Protein AF-A0A0L6JVR3-F1 (afdb_monomer_lite)

Secondary structure (DSSP, 8-state):
--------HHHHHHHHHHHHHHHHHHSEEEEETTEEEETTTTTGGGGGHHHHHHHHHHHTTPPP-HHHHHHHHHHHHHHHHHHHHHTEETTTEE-B-HHHHHHHHHHHHHHHHHHT-----

Radius of gyration: 15.83 Å; chains: 1; bounding box: 44×29×46 Å

Foldseek 3Di:
DDPPPPFDPLLVLLVVLLVLLVVLQQDFFFDDPVDTDGNVRVVVVVLSVLSVQSNVCSVVLHDDPLVSQQVSLVVQLVSLVVSQVVCQDPPRGGRGDDSSVSSNVSSVSSNVSSVRRDRPD

Sequence (121 aa):
MTIKREWGIGGYIIIGAGILATLSMTLSWVNLSSLSCNGIQQRTYFYLVFFIYPIIITIKNYKINELIGYVSSCLAILCGIKYITTKNTFFFGNLSSIGAYVFTLSSIILMVGVYKYKNKT

pLDDT: mean 86.32, std 12.7, range [36.12, 96.38]

Organism: NCBI:txid398512

Structure (mmCIF, N/CA/C/O backbone):
data_AF-A0A0L6JVR3-F1
#
_entry.id   AF-A0A0L6JVR3-F1
#
loop_
_atom_site.group_PDB
_atom_site.id
_atom_site.type_symbol
_atom_site.label_atom_id
_atom_site.label_alt_id
_atom_site.label_comp_id
_atom_site.label_asym_id
_atom_site.label_entity_id
_atom_site.label_seq_id
_atom_site.pdbx_PDB_ins_code
_atom_site.Cartn_x
_atom_site.Cartn_y
_atom_site.Cartn_z
_atom_site.occupancy
_atom_site.B_iso_or_equiv
_atom_site.auth_seq_id
_atom_site.auth_comp_id
_atom_site.auth_asym_id
_atom_site.auth_atom_id
_atom_site.pdbx_PDB_model_num
ATOM 1 N N . MET A 1 1 ? -25.083 18.679 5.965 1.00 36.12 1 MET A N 1
ATOM 2 C CA . MET A 1 1 ? -24.910 17.576 6.935 1.00 36.12 1 MET A CA 1
ATOM 3 C C . MET A 1 1 ? -23.418 17.281 7.041 1.00 36.12 1 MET A C 1
ATOM 5 O O . MET A 1 1 ? -22.859 16.612 6.182 1.00 36.12 1 MET A O 1
ATOM 9 N N . THR A 1 2 ? -22.733 17.898 8.001 1.00 40.94 2 THR A N 1
ATOM 10 C CA . THR A 1 2 ? -21.274 17.790 8.147 1.00 40.94 2 THR A CA 1
ATOM 11 C C . THR A 1 2 ? -20.977 16.503 8.903 1.00 40.94 2 THR A C 1
ATOM 13 O O . THR A 1 2 ? -21.119 16.442 10.121 1.00 40.94 2 THR A O 1
ATOM 16 N N . ILE A 1 3 ? -20.635 15.442 8.176 1.00 46.84 3 ILE A N 1
ATOM 17 C CA . ILE A 1 3 ? -20.235 14.166 8.770 1.00 46.84 3 ILE A CA 1
ATOM 18 C C . ILE A 1 3 ? -18.864 14.389 9.428 1.00 46.84 3 ILE A C 1
ATOM 20 O O . ILE A 1 3 ? -17.826 14.182 8.802 1.00 46.84 3 ILE A O 1
ATOM 24 N N . LYS A 1 4 ? -18.835 14.845 10.687 1.00 47.34 4 LYS A N 1
ATOM 25 C CA . LYS A 1 4 ? -17.634 14.764 11.530 1.00 47.34 4 LYS A CA 1
ATOM 26 C C . LYS A 1 4 ? -17.434 13.294 11.895 1.00 47.34 4 LYS A C 1
ATOM 28 O O . LYS A 1 4 ? -17.846 12.828 12.951 1.00 47.34 4 LYS A O 1
ATOM 33 N N . ARG A 1 5 ? -16.868 12.532 10.960 1.00 58.59 5 ARG A N 1
ATOM 34 C CA . ARG A 1 5 ? -16.398 11.171 11.210 1.00 58.59 5 ARG A CA 1
ATOM 35 C C . ARG A 1 5 ? -15.151 11.277 12.071 1.00 58.59 5 ARG A C 1
ATOM 37 O O . ARG A 1 5 ? -14.107 11.713 11.599 1.00 58.59 5 ARG A O 1
ATOM 44 N N . GLU A 1 6 ? -15.261 10.886 13.333 1.00 66.56 6 GLU A N 1
ATOM 45 C CA . GLU A 1 6 ? -14.101 10.765 14.211 1.00 66.56 6 GLU A CA 1
ATOM 46 C C . GLU A 1 6 ? -13.308 9.502 13.868 1.00 66.56 6 GLU A C 1
ATOM 48 O O . GLU A 1 6 ? -13.337 8.505 14.587 1.00 66.56 6 GLU A O 1
ATOM 53 N N . TRP A 1 7 ? -12.612 9.525 12.734 1.00 67.19 7 TRP A N 1
ATOM 54 C CA . TRP A 1 7 ? -11.654 8.479 12.413 1.00 67.19 7 TRP A CA 1
ATOM 55 C C . TRP A 1 7 ? -10.485 8.534 13.396 1.00 67.19 7 TRP A C 1
ATOM 57 O O . TRP A 1 7 ? -9.963 9.602 13.715 1.00 67.19 7 TRP A O 1
ATOM 67 N N . GLY A 1 8 ? -10.069 7.372 13.899 1.00 80.94 8 GLY A N 1
ATOM 68 C CA . GLY A 1 8 ? -8.783 7.252 14.578 1.00 80.94 8 GLY A CA 1
ATOM 69 C C . GLY A 1 8 ? -7.630 7.488 13.598 1.00 80.94 8 GLY A C 1
ATOM 70 O O . GLY A 1 8 ? -7.812 7.451 12.380 1.00 80.94 8 GLY A O 1
ATOM 71 N N . ILE A 1 9 ? -6.415 7.666 14.122 1.00 87.19 9 ILE A N 1
ATOM 72 C CA . ILE A 1 9 ? -5.189 7.831 13.318 1.00 87.19 9 ILE A CA 1
ATOM 73 C C . ILE A 1 9 ? -5.047 6.741 12.242 1.00 87.19 9 ILE A C 1
ATOM 75 O O . ILE A 1 9 ? -4.701 7.058 11.108 1.00 87.19 9 ILE A O 1
ATOM 79 N N . GLY A 1 10 ? -5.381 5.481 12.549 1.00 87.38 10 GLY A N 1
ATOM 80 C CA . GLY A 1 10 ? -5.352 4.395 11.562 1.00 87.38 10 GLY A CA 1
ATOM 81 C C . GLY A 1 10 ? -6.287 4.617 10.369 1.00 87.38 10 GLY A C 1
ATOM 82 O O . GLY A 1 10 ? -5.895 4.362 9.236 1.00 87.38 10 GLY A O 1
ATO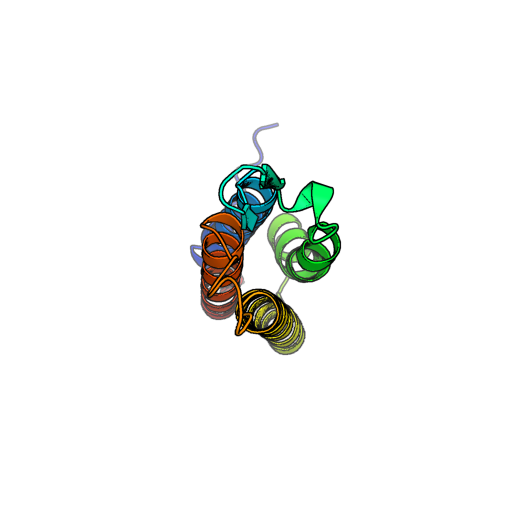M 83 N N . GLY A 1 11 ? -7.483 5.174 10.591 1.00 89.69 11 GLY A N 1
ATOM 84 C CA . GLY A 1 11 ? -8.440 5.455 9.517 1.00 89.69 11 GLY A CA 1
ATOM 85 C C . GLY A 1 11 ? -7.931 6.524 8.548 1.00 89.69 11 GLY A C 1
ATOM 86 O O . GLY A 1 11 ? -7.986 6.334 7.334 1.00 89.69 11 GLY A O 1
ATOM 87 N N . TYR A 1 12 ? -7.341 7.604 9.069 1.00 91.06 12 TYR A N 1
ATOM 88 C CA . TYR A 1 12 ? -6.701 8.622 8.228 1.00 91.06 12 TYR A CA 1
ATOM 89 C C . TYR A 1 12 ? -5.538 8.053 7.411 1.00 91.06 12 TYR A C 1
ATOM 91 O O . TYR A 1 12 ? -5.400 8.383 6.235 1.00 91.06 12 TYR A O 1
ATOM 99 N N . ILE A 1 13 ? -4.739 7.163 8.008 1.00 94.25 13 ILE A N 1
ATOM 100 C CA . ILE A 1 13 ? -3.628 6.500 7.318 1.00 94.25 13 ILE A CA 1
ATOM 101 C C . ILE A 1 13 ? -4.147 5.603 6.186 1.00 94.25 13 ILE A C 1
ATOM 103 O O . ILE A 1 13 ? -3.611 5.668 5.084 1.00 94.25 13 ILE A O 1
ATOM 107 N N . ILE A 1 14 ? -5.199 4.809 6.416 1.00 94.38 14 ILE A N 1
ATOM 108 C CA . ILE A 1 14 ? -5.785 3.921 5.393 1.00 94.38 14 ILE A CA 1
ATOM 109 C C . ILE A 1 14 ? -6.316 4.724 4.202 1.00 94.38 14 ILE A C 1
ATOM 111 O O . ILE A 1 14 ? -6.041 4.390 3.049 1.00 94.38 14 ILE A O 1
ATOM 115 N N . ILE A 1 15 ? -7.057 5.800 4.467 1.00 94.50 15 ILE A N 1
ATOM 116 C CA . ILE A 1 15 ? -7.619 6.642 3.405 1.00 94.50 15 ILE A CA 1
ATOM 117 C C . ILE A 1 15 ? -6.511 7.384 2.659 1.00 94.50 15 ILE A C 1
ATOM 119 O O . ILE A 1 15 ? -6.512 7.400 1.428 1.00 94.50 15 ILE A O 1
ATOM 123 N N . GLY A 1 16 ? -5.528 7.924 3.383 1.00 94.81 16 GLY A N 1
ATOM 124 C CA . GLY A 1 16 ? -4.339 8.528 2.786 1.00 94.81 16 GLY A CA 1
ATOM 125 C C . GLY A 1 16 ? -3.582 7.545 1.892 1.00 94.81 16 GLY A C 1
ATOM 126 O O . GLY A 1 16 ? -3.255 7.884 0.758 1.00 94.81 16 GLY A O 1
ATOM 127 N N . ALA A 1 17 ? -3.384 6.306 2.348 1.00 95.56 17 ALA A N 1
ATOM 128 C CA . ALA A 1 17 ? -2.762 5.244 1.560 1.00 95.56 17 ALA A CA 1
ATOM 129 C C . ALA A 1 17 ? -3.546 4.948 0.275 1.00 95.56 17 ALA A C 1
ATOM 131 O O . ALA A 1 17 ? -2.946 4.845 -0.791 1.00 95.56 17 ALA A O 1
ATOM 132 N N . GLY A 1 18 ? -4.878 4.874 0.350 1.00 95.12 18 GLY A N 1
ATOM 133 C CA . GLY A 1 18 ? -5.744 4.691 -0.817 1.00 95.12 18 GLY A CA 1
ATOM 134 C C . GLY A 1 18 ? -5.638 5.820 -1.843 1.00 95.12 18 GLY A C 1
ATOM 135 O O . GLY A 1 18 ? -5.547 5.568 -3.048 1.00 95.12 18 GLY A O 1
ATOM 136 N N . ILE A 1 19 ? -5.600 7.068 -1.373 1.00 95.62 19 ILE A N 1
ATOM 137 C CA . ILE A 1 19 ? -5.416 8.241 -2.237 1.00 95.62 19 ILE A CA 1
ATOM 138 C C . ILE A 1 19 ? -4.027 8.204 -2.883 1.00 95.62 19 ILE A C 1
ATOM 140 O O . ILE A 1 19 ? -3.929 8.346 -4.101 1.00 95.62 19 ILE A O 1
ATOM 144 N N . LEU A 1 20 ? -2.965 7.941 -2.112 1.00 95.62 20 LEU A N 1
ATOM 145 C CA . LEU A 1 20 ? -1.607 7.802 -2.651 1.00 95.62 20 LEU A CA 1
ATOM 146 C C . LEU A 1 20 ? -1.505 6.673 -3.682 1.00 95.62 20 LEU A C 1
ATOM 148 O O . LEU A 1 20 ? -0.878 6.861 -4.723 1.00 95.62 20 LEU A O 1
ATOM 152 N N . ALA A 1 21 ? -2.127 5.521 -3.425 1.00 95.31 21 ALA A N 1
ATOM 153 C CA . ALA A 1 21 ? -2.150 4.399 -4.359 1.00 95.31 21 ALA A CA 1
ATOM 154 C C . ALA A 1 21 ? -2.848 4.777 -5.674 1.00 95.31 21 ALA A C 1
ATOM 156 O O . ALA A 1 21 ? -2.384 4.422 -6.756 1.00 95.31 21 ALA A O 1
ATOM 157 N N . THR A 1 22 ? -3.931 5.550 -5.590 1.00 94.62 22 THR A N 1
ATOM 158 C CA . THR A 1 22 ? -4.663 6.041 -6.766 1.00 94.62 22 THR A CA 1
ATOM 159 C C . THR A 1 22 ? -3.837 7.065 -7.549 1.00 94.62 22 THR A C 1
ATOM 161 O O . THR A 1 22 ? -3.717 6.951 -8.767 1.00 94.62 22 THR A O 1
ATOM 164 N N . LEU A 1 23 ? -3.197 8.019 -6.864 1.00 94.56 23 LEU A N 1
ATOM 165 C CA . LEU A 1 23 ? -2.290 8.995 -7.485 1.00 94.56 23 LEU A CA 1
ATOM 166 C C . LEU A 1 23 ? -1.058 8.326 -8.104 1.00 94.56 23 LEU A C 1
ATOM 168 O O . LEU A 1 23 ? -0.572 8.747 -9.151 1.00 94.56 23 LEU A O 1
ATOM 172 N N . SER A 1 24 ? -0.573 7.237 -7.511 1.00 94.06 24 SER A N 1
ATOM 173 C CA . SER A 1 24 ? 0.490 6.437 -8.111 1.00 94.06 24 SER A CA 1
ATOM 174 C C . SER A 1 24 ? 0.109 5.937 -9.507 1.00 94.06 24 SER A C 1
ATOM 176 O O . SER A 1 24 ? 0.972 5.908 -10.384 1.00 94.06 24 SER A O 1
ATOM 178 N N . MET A 1 25 ? -1.157 5.600 -9.769 1.00 92.12 25 MET A N 1
ATOM 179 C CA . MET A 1 25 ? -1.581 5.102 -11.085 1.00 92.12 25 MET A CA 1
ATOM 180 C C . MET A 1 25 ? -1.449 6.147 -12.196 1.00 92.12 25 MET A C 1
ATOM 182 O O . MET A 1 25 ? -1.270 5.772 -13.357 1.00 92.12 25 MET A O 1
ATOM 186 N N . THR A 1 26 ? -1.497 7.441 -11.860 1.00 92.38 26 THR A N 1
ATOM 187 C CA . THR A 1 26 ? -1.284 8.528 -12.828 1.00 92.38 26 THR A CA 1
ATOM 188 C C . THR A 1 26 ? 0.196 8.819 -13.071 1.00 92.38 26 THR A C 1
ATOM 190 O O . THR A 1 26 ? 0.541 9.401 -14.097 1.00 92.38 26 THR A O 1
ATOM 193 N N . LEU A 1 27 ? 1.077 8.408 -12.155 1.00 91.88 27 LEU A N 1
ATOM 194 C CA . LEU A 1 27 ? 2.525 8.533 -12.320 1.00 91.88 27 LEU A CA 1
ATOM 195 C C . LEU A 1 27 ? 3.054 7.514 -13.335 1.00 91.88 27 LEU A C 1
ATOM 197 O O . LEU A 1 27 ? 2.407 6.511 -13.634 1.00 91.88 27 LEU A O 1
ATOM 201 N N . SER A 1 28 ? 4.264 7.750 -13.846 1.00 91.69 28 SER A N 1
ATOM 202 C CA . SER A 1 28 ? 4.955 6.772 -14.691 1.00 91.69 28 SER A CA 1
ATOM 203 C C . SER A 1 28 ? 5.322 5.535 -13.877 1.00 91.69 28 SER A C 1
ATOM 205 O O . SER A 1 28 ? 6.008 5.632 -12.860 1.00 91.69 28 SER A O 1
ATOM 207 N N . TRP A 1 29 ? 4.862 4.370 -14.326 1.00 90.94 29 TRP A N 1
ATOM 208 C CA . TRP A 1 29 ? 5.211 3.063 -13.760 1.00 90.94 29 TRP A CA 1
ATOM 209 C C . TRP A 1 29 ? 6.351 2.405 -14.526 1.00 90.94 29 TRP A C 1
ATOM 211 O O . TRP A 1 29 ? 7.130 1.660 -13.934 1.00 90.94 29 TRP A O 1
ATOM 221 N N . VAL A 1 30 ? 6.466 2.711 -15.819 1.00 89.38 30 VAL A N 1
ATOM 222 C CA . VAL A 1 30 ? 7.560 2.272 -16.687 1.00 89.38 30 VAL A CA 1
ATOM 223 C C . VAL A 1 30 ? 8.161 3.488 -17.364 1.00 89.38 30 VAL A C 1
ATOM 225 O O . VAL A 1 30 ? 7.418 4.331 -17.869 1.00 89.38 30 VAL A O 1
ATOM 228 N N . ASN A 1 31 ? 9.487 3.559 -17.387 1.00 85.50 31 ASN A N 1
ATOM 229 C CA . ASN A 1 31 ? 10.213 4.557 -18.155 1.00 85.50 31 ASN A CA 1
ATOM 230 C C . ASN A 1 31 ? 11.223 3.854 -19.066 1.00 85.50 31 ASN A C 1
ATOM 232 O O . ASN A 1 31 ? 12.249 3.360 -18.603 1.00 85.50 31 ASN A O 1
ATOM 236 N N . LEU A 1 32 ? 10.900 3.775 -20.354 1.00 82.12 32 LEU A N 1
ATOM 237 C CA . LEU A 1 32 ? 11.861 3.486 -21.412 1.00 82.12 32 LEU A CA 1
ATOM 238 C C . LEU A 1 32 ? 12.331 4.827 -21.972 1.00 82.12 32 LEU A C 1
ATOM 240 O O . LEU A 1 32 ? 11.533 5.751 -22.078 1.00 82.12 32 LEU A O 1
ATOM 244 N N . SER A 1 33 ? 13.603 4.920 -22.356 1.00 72.44 33 SER A N 1
ATOM 245 C CA . SER A 1 33 ? 14.322 6.135 -22.788 1.00 72.44 33 SER A CA 1
ATOM 246 C C . SER A 1 33 ? 13.585 7.083 -23.752 1.00 72.44 33 SER A C 1
ATOM 248 O O . SER A 1 33 ? 13.968 8.244 -23.862 1.00 72.44 33 SER A O 1
ATOM 250 N N . SER A 1 34 ? 12.533 6.631 -24.437 1.00 71.38 34 SER A N 1
ATOM 251 C CA . SER A 1 34 ? 11.687 7.462 -25.308 1.00 71.38 34 SER A CA 1
ATOM 252 C C . SER A 1 34 ? 10.177 7.312 -25.067 1.00 71.38 34 SER A C 1
ATOM 254 O O . SER A 1 34 ? 9.392 8.004 -25.708 1.00 71.38 34 SER A O 1
ATOM 256 N N . LEU A 1 35 ? 9.749 6.421 -24.167 1.00 79.81 35 LEU A N 1
ATOM 257 C CA . LEU A 1 35 ? 8.342 6.132 -23.883 1.00 79.81 35 LEU A CA 1
ATOM 258 C C . LEU A 1 35 ? 8.137 5.875 -22.389 1.00 79.81 35 LEU A C 1
ATOM 260 O O . LEU A 1 35 ? 8.620 4.886 -21.832 1.00 79.81 35 LEU A O 1
ATOM 264 N N . SER A 1 36 ? 7.349 6.736 -21.754 1.00 85.00 36 SER A N 1
ATOM 265 C CA . SER A 1 36 ? 6.850 6.512 -20.405 1.00 85.00 36 SER A CA 1
ATOM 266 C C . SER A 1 36 ? 5.416 5.992 -20.452 1.00 85.00 36 SER A C 1
ATOM 268 O O . SER A 1 36 ? 4.594 6.429 -21.260 1.00 85.00 36 SER A O 1
ATOM 270 N N . CYS A 1 37 ? 5.109 5.019 -19.596 1.00 88.81 37 CYS A N 1
ATOM 271 C CA . CYS A 1 37 ? 3.749 4.517 -19.434 1.00 88.81 37 CYS A CA 1
ATOM 272 C C . CYS A 1 37 ? 3.311 4.657 -17.983 1.00 88.81 37 CYS A C 1
ATOM 274 O O . CYS A 1 37 ? 4.028 4.249 -17.060 1.00 88.81 37 CYS A O 1
ATOM 276 N N . ASN A 1 38 ? 2.109 5.187 -17.783 1.00 91.94 38 ASN A N 1
ATOM 277 C CA . ASN A 1 38 ? 1.504 5.265 -16.460 1.00 91.94 38 ASN A CA 1
ATOM 278 C C . ASN A 1 38 ? 0.916 3.911 -16.015 1.00 91.94 38 ASN A C 1
ATOM 280 O O . ASN A 1 38 ? 0.847 2.950 -16.790 1.00 91.94 38 ASN A O 1
ATOM 284 N N . GLY A 1 39 ? 0.507 3.816 -14.748 1.00 85.38 39 GLY A N 1
ATOM 285 C CA . GLY A 1 39 ? -0.047 2.579 -14.183 1.00 85.38 39 GLY A CA 1
ATOM 286 C C . GLY A 1 39 ? -1.341 2.134 -14.873 1.00 85.38 39 GLY A C 1
ATOM 287 O O . GLY A 1 39 ? -1.568 0.945 -15.105 1.00 85.38 39 GLY A O 1
ATOM 288 N N . ILE A 1 40 ? -2.160 3.092 -15.310 1.00 90.31 40 ILE A N 1
ATOM 289 C CA . ILE A 1 40 ? -3.404 2.810 -16.038 1.00 90.31 40 ILE A CA 1
ATOM 290 C C . ILE A 1 40 ? -3.108 2.117 -17.377 1.00 90.31 40 ILE A C 1
ATOM 292 O O . ILE A 1 40 ? -3.678 1.062 -17.661 1.00 90.31 40 ILE A O 1
ATOM 296 N N . GLN A 1 41 ? -2.174 2.653 -18.168 1.00 90.50 41 GLN A N 1
ATOM 297 C CA . GLN A 1 41 ? -1.739 2.075 -19.447 1.00 90.50 41 GLN A CA 1
ATOM 298 C C . GLN A 1 41 ? -1.117 0.685 -19.268 1.00 90.50 41 GLN A C 1
ATOM 300 O O . GLN A 1 41 ? -1.320 -0.201 -20.095 1.00 90.50 41 GLN A O 1
ATOM 305 N N . GLN A 1 42 ? -0.411 0.468 -18.156 1.00 88.50 42 GLN A N 1
ATOM 306 C CA . GLN A 1 42 ? 0.174 -0.826 -17.791 1.00 88.50 42 GLN A CA 1
ATOM 307 C C . GLN A 1 42 ? -0.842 -1.801 -17.169 1.00 88.50 42 GLN A C 1
ATOM 309 O O . GLN A 1 42 ? -0.459 -2.892 -16.746 1.00 88.50 42 GLN A O 1
ATOM 314 N N . ARG A 1 43 ? -2.132 -1.433 -17.123 1.00 90.62 43 ARG A N 1
ATOM 315 C CA . ARG A 1 43 ? -3.230 -2.216 -16.532 1.00 90.62 43 ARG A CA 1
ATOM 316 C C . ARG A 1 43 ? -3.000 -2.581 -15.061 1.00 90.62 43 ARG A C 1
ATOM 318 O O . ARG A 1 43 ? -3.565 -3.553 -14.571 1.00 90.62 43 ARG A O 1
ATOM 325 N N . THR A 1 44 ? -2.208 -1.805 -14.326 1.00 88.69 44 THR A N 1
ATOM 326 C CA . THR A 1 44 ? -1.928 -2.076 -12.906 1.00 88.69 44 THR A CA 1
ATOM 327 C C . THR A 1 44 ? -3.024 -1.569 -11.972 1.00 88.69 44 THR A C 1
ATOM 329 O O . THR A 1 44 ? -2.979 -1.842 -10.775 1.00 88.69 44 THR A O 1
ATOM 332 N N . TYR A 1 45 ? -4.072 -0.931 -12.507 1.00 89.50 45 TYR A N 1
ATOM 333 C CA . TYR A 1 45 ? -5.264 -0.536 -11.751 1.00 89.50 45 TYR A CA 1
ATOM 334 C C . TYR A 1 45 ? -5.945 -1.716 -11.037 1.00 89.50 45 TYR A C 1
ATOM 336 O O . TYR A 1 45 ? -6.567 -1.510 -9.998 1.00 89.50 45 TYR A O 1
ATOM 344 N N . PHE A 1 46 ? -5.781 -2.958 -11.519 1.00 91.12 46 PHE A N 1
ATOM 345 C CA . PHE A 1 46 ? -6.255 -4.154 -10.813 1.00 91.12 46 PHE A CA 1
ATOM 346 C C . PHE A 1 46 ? -5.640 -4.298 -9.415 1.00 91.12 46 PHE A C 1
ATOM 348 O O . PHE A 1 46 ? -6.287 -4.843 -8.528 1.00 91.12 46 PHE A O 1
ATOM 355 N N . TYR A 1 47 ? -4.437 -3.769 -9.170 1.00 91.81 47 TYR A N 1
ATOM 356 C CA . TYR A 1 47 ? -3.806 -3.822 -7.850 1.00 91.81 47 TYR A CA 1
ATOM 357 C C . TYR A 1 47 ? -4.495 -2.913 -6.820 1.00 91.81 47 TYR A C 1
ATOM 359 O O . TYR A 1 47 ? -4.352 -3.137 -5.619 1.00 91.81 47 TYR A O 1
ATOM 367 N N . LEU A 1 48 ? -5.307 -1.937 -7.252 1.00 92.38 48 LEU A N 1
ATOM 368 C CA . LEU A 1 48 ? -6.124 -1.133 -6.334 1.00 92.38 48 LEU A CA 1
ATOM 369 C C . LEU A 1 48 ? -7.215 -1.960 -5.643 1.00 92.38 48 LEU A C 1
ATOM 371 O O . LEU A 1 48 ? -7.706 -1.540 -4.597 1.00 92.38 48 LEU A O 1
ATOM 375 N N . VAL A 1 49 ? -7.567 -3.145 -6.165 1.00 94.44 49 VAL A N 1
ATOM 376 C CA . VAL A 1 49 ? -8.580 -4.022 -5.553 1.00 94.44 49 VAL A CA 1
ATOM 377 C C . 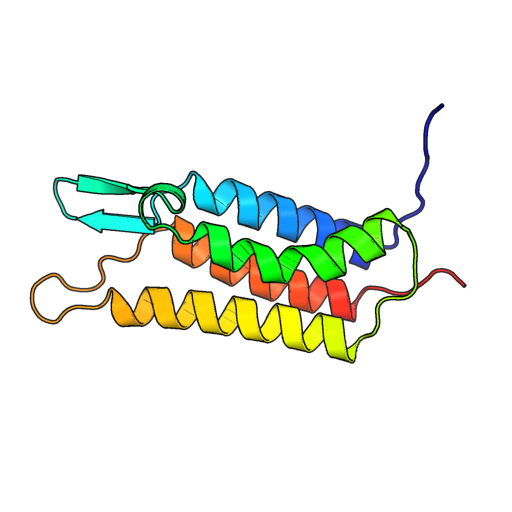VAL A 1 49 ? -8.250 -4.351 -4.094 1.00 94.44 49 VAL A C 1
ATOM 379 O O . VAL A 1 49 ? -9.143 -4.423 -3.251 1.00 94.44 49 VAL A O 1
ATOM 382 N N . PHE A 1 50 ? -6.961 -4.460 -3.768 1.00 94.12 50 PHE A N 1
ATOM 383 C CA . PHE A 1 50 ? -6.488 -4.762 -2.420 1.00 94.12 50 PHE A CA 1
ATOM 384 C C . PHE A 1 50 ? -6.738 -3.625 -1.421 1.00 94.12 50 PHE A C 1
ATOM 386 O O . PHE A 1 50 ? -6.844 -3.866 -0.223 1.00 94.12 50 PHE A O 1
ATOM 393 N N . PHE A 1 51 ? -6.907 -2.393 -1.901 1.00 93.44 51 PHE A N 1
ATOM 394 C CA . PHE A 1 51 ? -7.216 -1.237 -1.063 1.00 93.44 51 PHE A CA 1
ATOM 395 C C . PHE A 1 51 ? -8.722 -1.098 -0.798 1.00 93.44 51 PHE A C 1
ATOM 397 O O . PHE A 1 51 ? -9.115 -0.427 0.156 1.00 93.44 51 PHE A O 1
ATOM 404 N N . ILE A 1 52 ? -9.580 -1.750 -1.592 1.00 93.50 52 ILE A N 1
ATOM 405 C CA . ILE A 1 52 ? -11.040 -1.585 -1.519 1.00 93.50 52 ILE A CA 1
ATOM 406 C C . ILE A 1 52 ? -11.582 -2.005 -0.150 1.00 93.50 52 ILE A C 1
ATOM 408 O O . ILE A 1 52 ? -12.308 -1.236 0.480 1.00 93.50 52 ILE A O 1
ATOM 412 N N . TYR A 1 53 ? -11.223 -3.200 0.331 1.00 93.25 53 TYR A N 1
ATOM 413 C CA . TYR A 1 53 ? -11.696 -3.709 1.623 1.00 93.25 53 TYR A CA 1
ATOM 414 C C . TYR A 1 53 ? -11.384 -2.756 2.796 1.00 93.25 53 TYR A C 1
ATOM 416 O O . TYR A 1 53 ? -12.331 -2.287 3.439 1.00 93.25 53 TYR A O 1
ATOM 424 N N . PRO A 1 54 ? -10.110 -2.412 3.079 1.00 91.25 54 PRO A N 1
ATOM 425 C CA . PRO A 1 54 ? -9.782 -1.561 4.222 1.00 91.25 54 PRO A CA 1
ATOM 426 C C . PRO A 1 54 ? -10.363 -0.146 4.092 1.00 91.25 54 PRO A C 1
ATOM 428 O O . PRO A 1 54 ? -10.799 0.423 5.097 1.00 91.25 54 PRO A O 1
ATOM 431 N N . ILE A 1 55 ? -10.455 0.405 2.875 1.00 93.50 55 ILE A N 1
ATOM 432 C CA . ILE A 1 55 ? -11.079 1.713 2.625 1.00 93.50 55 ILE A CA 1
ATOM 433 C C . ILE A 1 55 ? -12.578 1.675 2.932 1.00 93.50 55 ILE A C 1
ATOM 435 O O . ILE A 1 55 ? -13.058 2.513 3.694 1.00 93.50 55 ILE A O 1
ATOM 439 N N . ILE A 1 56 ? -13.330 0.715 2.382 1.00 92.12 56 ILE A N 1
ATOM 440 C CA . ILE A 1 56 ? -14.786 0.640 2.588 1.00 92.12 56 ILE A CA 1
ATOM 441 C C . ILE A 1 56 ? -15.108 0.460 4.070 1.00 92.12 56 ILE A C 1
ATOM 443 O O . ILE A 1 56 ? -16.005 1.131 4.583 1.00 92.12 56 ILE A O 1
ATOM 447 N N . ILE A 1 57 ? -14.383 -0.417 4.765 1.00 91.12 57 ILE A N 1
ATOM 448 C CA . ILE A 1 57 ? -14.611 -0.659 6.191 1.00 91.12 57 ILE A CA 1
ATOM 449 C C . ILE A 1 57 ? -14.319 0.597 7.020 1.00 91.12 57 ILE A C 1
ATOM 451 O O . ILE A 1 57 ? -15.127 0.955 7.879 1.00 91.12 57 ILE A O 1
ATOM 455 N N . THR A 1 58 ? -13.237 1.312 6.702 1.00 90.00 58 THR A N 1
ATOM 456 C CA . THR A 1 58 ? -12.881 2.584 7.351 1.00 90.00 58 THR A CA 1
ATOM 457 C C . THR A 1 58 ? -13.935 3.665 7.093 1.00 90.00 58 THR A C 1
ATOM 459 O O . THR A 1 58 ? -14.377 4.350 8.016 1.00 90.00 58 THR A O 1
ATOM 462 N N . ILE A 1 59 ? -14.415 3.790 5.852 1.00 88.62 59 ILE A N 1
ATOM 463 C CA . ILE A 1 59 ? -15.499 4.716 5.492 1.00 88.62 59 ILE A CA 1
ATOM 464 C C . ILE A 1 59 ? -16.771 4.372 6.268 1.00 88.62 59 ILE A C 1
ATOM 466 O O . ILE A 1 59 ? -17.451 5.271 6.759 1.00 88.62 59 ILE A O 1
ATOM 470 N N . LYS A 1 60 ? -17.093 3.086 6.415 1.00 87.44 60 LYS A N 1
ATOM 471 C CA . LYS A 1 60 ? -18.268 2.630 7.165 1.00 87.44 60 LYS A CA 1
ATOM 472 C C . LYS A 1 60 ? -18.095 2.691 8.689 1.00 87.44 60 LYS A C 1
ATOM 474 O O . LYS A 1 60 ? -19.075 2.455 9.387 1.00 87.44 60 LYS A O 1
ATOM 479 N N . ASN A 1 61 ? -16.913 3.051 9.204 1.00 82.94 61 ASN A N 1
ATOM 480 C CA . ASN A 1 61 ? -16.596 3.038 10.640 1.00 82.94 61 ASN A CA 1
ATOM 481 C C . ASN A 1 61 ? -16.854 1.673 11.305 1.00 82.94 61 ASN A C 1
ATOM 483 O O . ASN A 1 61 ? -17.216 1.580 12.478 1.00 82.94 61 ASN A O 1
ATOM 487 N N . TYR A 1 62 ? -16.681 0.593 10.547 1.00 85.62 62 TYR A N 1
ATOM 488 C CA . TYR A 1 62 ? -16.806 -0.758 11.078 1.00 85.62 62 TYR A CA 1
ATOM 489 C C . TYR A 1 62 ? -15.465 -1.260 11.609 1.00 85.62 62 TYR A C 1
ATOM 491 O O . TYR A 1 62 ? -14.403 -0.740 11.261 1.00 85.62 62 TYR A O 1
ATOM 499 N N . LYS A 1 63 ? -15.525 -2.300 12.449 1.00 85.12 63 LYS A N 1
ATOM 500 C CA . LYS A 1 63 ? -14.332 -3.028 12.887 1.00 85.12 63 LYS A CA 1
ATOM 501 C C . LYS A 1 63 ? -13.672 -3.667 11.666 1.00 85.12 63 LYS A C 1
ATOM 503 O O . LYS A 1 63 ? -14.314 -4.434 10.947 1.00 85.12 63 LYS A O 1
ATOM 508 N N . ILE A 1 64 ? -12.400 -3.351 11.437 1.00 86.81 64 ILE A N 1
ATOM 509 C CA . ILE A 1 64 ? -11.578 -4.065 10.458 1.00 86.81 64 ILE A CA 1
ATOM 510 C C . ILE A 1 64 ? -11.307 -5.463 10.999 1.00 86.81 64 ILE A C 1
ATOM 512 O O . ILE A 1 64 ? -10.905 -5.620 12.149 1.00 86.81 64 ILE A O 1
ATOM 516 N N . ASN A 1 65 ? -11.518 -6.478 10.162 1.00 90.06 65 ASN A N 1
ATOM 517 C CA . ASN A 1 65 ? -10.964 -7.793 10.431 1.00 90.06 65 ASN A CA 1
ATOM 518 C C . ASN A 1 65 ? -9.468 -7.723 10.120 1.00 90.06 65 ASN A C 1
ATOM 520 O O . ASN A 1 65 ? -9.084 -7.606 8.952 1.00 90.06 65 ASN A O 1
ATOM 524 N N . GLU A 1 66 ? -8.647 -7.761 11.167 1.00 86.19 66 GLU A N 1
ATOM 525 C CA . GLU A 1 66 ? -7.192 -7.627 11.074 1.00 86.19 66 GLU A CA 1
ATOM 526 C C . GLU A 1 66 ? -6.602 -8.616 10.069 1.00 86.19 66 GLU A C 1
ATOM 528 O O . GLU A 1 66 ? -5.798 -8.222 9.231 1.00 86.19 66 GLU A O 1
ATOM 533 N N . LEU A 1 67 ? -7.074 -9.867 10.059 1.00 89.50 67 LEU A N 1
ATOM 534 C CA . LEU A 1 67 ? -6.574 -10.902 9.156 1.00 89.50 67 LEU A CA 1
ATOM 535 C C . LEU A 1 67 ? -6.817 -10.536 7.685 1.00 89.50 67 LEU A C 1
ATOM 537 O O . LEU A 1 67 ? -5.898 -10.602 6.873 1.00 89.50 67 LEU A O 1
ATOM 541 N N . ILE A 1 68 ? -8.023 -10.077 7.340 1.00 91.25 68 ILE A N 1
ATOM 542 C CA . ILE A 1 68 ? -8.353 -9.672 5.961 1.00 91.25 68 ILE A CA 1
ATOM 543 C C . ILE A 1 68 ? -7.596 -8.390 5.583 1.00 91.25 68 ILE A C 1
ATOM 545 O O . ILE A 1 68 ? -7.064 -8.283 4.474 1.00 91.25 68 ILE A O 1
ATOM 549 N N . GLY A 1 69 ? -7.492 -7.432 6.508 1.00 90.69 69 GLY A N 1
ATOM 550 C CA . GLY A 1 69 ? -6.717 -6.206 6.312 1.00 90.69 69 GLY A CA 1
ATOM 551 C C . GLY A 1 69 ? -5.239 -6.498 6.036 1.00 90.69 69 GLY A C 1
ATOM 552 O O . GLY A 1 69 ? -4.680 -5.987 5.063 1.00 90.69 69 GLY A O 1
ATOM 553 N N . TYR A 1 70 ? -4.621 -7.382 6.817 1.00 92.94 70 TYR A N 1
ATOM 554 C CA . TYR A 1 70 ? -3.229 -7.783 6.626 1.00 92.94 70 TYR A CA 1
ATOM 555 C C . TYR A 1 70 ? -3.010 -8.562 5.337 1.00 92.94 70 TYR A C 1
ATOM 557 O O . TYR A 1 70 ? -2.083 -8.237 4.598 1.00 92.94 70 TYR A O 1
ATOM 565 N N . VAL A 1 71 ? -3.868 -9.537 5.030 1.00 95.19 71 VAL A N 1
ATOM 566 C CA . VAL A 1 71 ? -3.766 -10.310 3.783 1.00 95.19 71 VAL A CA 1
ATOM 567 C C . VAL A 1 71 ? -3.867 -9.380 2.575 1.00 95.19 71 VAL A C 1
ATOM 569 O O . VAL A 1 71 ? -3.022 -9.450 1.683 1.00 95.19 71 VAL A O 1
ATOM 572 N N . SER A 1 72 ? -4.832 -8.455 2.569 1.00 94.44 72 SER A N 1
ATOM 573 C CA . SER A 1 72 ? -4.977 -7.481 1.481 1.00 94.44 72 SER A CA 1
ATOM 574 C C . SER A 1 72 ? -3.745 -6.579 1.329 1.00 94.44 72 SER A C 1
ATOM 576 O O . SER A 1 72 ? -3.233 -6.417 0.222 1.00 94.44 72 SER A O 1
ATOM 578 N N . SER A 1 73 ? -3.197 -6.076 2.439 1.00 93.00 73 SER A N 1
ATOM 579 C CA . SER A 1 73 ? -2.003 -5.221 2.428 1.00 93.00 73 SER A CA 1
ATOM 580 C C . SER A 1 73 ? -0.759 -5.980 1.956 1.00 93.00 73 SER A C 1
ATOM 582 O O . SER A 1 73 ? 0.012 -5.474 1.143 1.00 93.00 73 SER A O 1
ATOM 584 N N . CYS A 1 74 ? -0.579 -7.218 2.421 1.00 95.81 74 CYS A N 1
ATOM 585 C CA . CYS A 1 74 ? 0.554 -8.062 2.058 1.00 95.81 74 CYS A CA 1
ATOM 586 C C . CYS A 1 74 ? 0.530 -8.418 0.564 1.00 95.81 74 CYS A C 1
ATOM 588 O O . CYS A 1 74 ? 1.540 -8.269 -0.125 1.00 95.81 74 CYS A O 1
ATOM 590 N N . LEU A 1 75 ? -0.637 -8.793 0.029 1.00 95.62 75 LEU A N 1
ATOM 591 C CA . LEU A 1 75 ? -0.803 -9.051 -1.403 1.00 95.62 75 LEU A CA 1
ATOM 592 C C . LEU A 1 75 ? -0.504 -7.807 -2.251 1.00 95.62 75 LEU A C 1
ATOM 594 O O . LEU A 1 75 ? 0.183 -7.920 -3.266 1.00 95.62 75 LEU A O 1
ATOM 598 N N . ALA A 1 76 ? -0.940 -6.619 -1.817 1.00 94.44 76 ALA A N 1
ATOM 599 C CA . ALA A 1 76 ? -0.625 -5.367 -2.504 1.00 94.44 76 ALA A CA 1
ATOM 600 C C . ALA A 1 76 ? 0.892 -5.102 -2.560 1.00 94.44 76 ALA A C 1
ATOM 602 O O . ALA A 1 76 ? 1.426 -4.795 -3.630 1.00 94.44 76 ALA A O 1
ATOM 603 N N . ILE A 1 77 ? 1.599 -5.300 -1.440 1.00 95.94 77 ILE A N 1
ATOM 604 C CA . ILE A 1 77 ? 3.064 -5.174 -1.370 1.00 95.94 77 ILE A CA 1
ATOM 605 C C . ILE A 1 77 ? 3.733 -6.164 -2.332 1.00 95.94 77 ILE A C 1
ATOM 607 O O . ILE A 1 77 ? 4.578 -5.764 -3.136 1.00 95.94 77 ILE A O 1
ATOM 611 N N . LEU A 1 78 ? 3.332 -7.439 -2.299 1.00 95.62 78 LEU A N 1
ATOM 612 C CA . LEU A 1 78 ? 3.890 -8.477 -3.171 1.00 95.62 78 LEU A CA 1
ATOM 613 C C . LEU A 1 78 ? 3.662 -8.167 -4.655 1.00 95.62 78 LEU A C 1
ATOM 615 O O . LEU A 1 78 ? 4.577 -8.345 -5.460 1.00 95.62 78 LEU A O 1
ATOM 619 N N . CYS A 1 79 ? 2.485 -7.661 -5.029 1.00 93.38 79 CYS A N 1
ATOM 620 C CA . CYS A 1 79 ? 2.202 -7.222 -6.397 1.00 93.38 79 CYS A CA 1
ATOM 621 C C . CYS A 1 79 ? 3.104 -6.059 -6.833 1.00 93.38 79 CYS A C 1
ATOM 623 O O . CYS A 1 79 ? 3.626 -6.088 -7.950 1.00 93.38 79 CYS A O 1
ATOM 625 N N . GLY A 1 80 ? 3.324 -5.071 -5.959 1.00 91.69 80 GLY A N 1
ATOM 626 C CA . GLY A 1 80 ? 4.234 -3.951 -6.220 1.00 91.69 80 GLY A CA 1
ATOM 627 C C . GLY A 1 80 ? 5.677 -4.412 -6.438 1.00 91.69 80 GLY A C 1
ATOM 628 O O . GLY A 1 80 ? 6.284 -4.096 -7.464 1.00 91.69 80 GLY A O 1
ATOM 629 N N . ILE A 1 81 ? 6.195 -5.248 -5.534 1.00 93.06 81 ILE A N 1
ATOM 630 C CA . ILE A 1 81 ? 7.551 -5.809 -5.632 1.00 93.06 81 ILE A CA 1
ATOM 631 C C . ILE A 1 81 ? 7.695 -6.661 -6.895 1.00 93.06 81 ILE A C 1
ATOM 633 O O . ILE A 1 81 ? 8.638 -6.461 -7.659 1.00 93.06 81 ILE A O 1
ATOM 637 N N . LYS A 1 82 ? 6.746 -7.570 -7.160 1.00 92.50 82 LYS A N 1
ATOM 638 C CA . LYS A 1 82 ? 6.751 -8.413 -8.365 1.00 92.50 82 LYS A CA 1
ATOM 639 C C . LYS A 1 82 ? 6.771 -7.571 -9.640 1.00 92.50 82 LYS A C 1
ATOM 641 O O . LYS A 1 82 ? 7.445 -7.934 -10.602 1.00 92.50 82 LYS A O 1
ATOM 646 N N . TYR A 1 83 ? 6.038 -6.459 -9.668 1.00 89.56 83 TYR A N 1
ATOM 647 C CA . TYR A 1 83 ? 6.043 -5.558 -10.816 1.00 89.56 83 TYR A CA 1
ATOM 648 C C . TYR A 1 83 ? 7.430 -4.948 -11.044 1.00 89.56 83 TYR A C 1
ATOM 650 O O . TYR A 1 83 ? 7.944 -5.001 -12.161 1.00 89.56 83 TYR A O 1
ATOM 658 N N . ILE A 1 84 ? 8.051 -4.424 -9.984 1.00 90.06 84 ILE A N 1
ATOM 659 C CA . ILE A 1 84 ? 9.391 -3.824 -10.032 1.00 90.06 84 ILE A CA 1
ATOM 660 C C . ILE A 1 84 ? 10.425 -4.850 -10.514 1.00 90.06 84 ILE A C 1
ATOM 662 O O . ILE A 1 84 ? 11.196 -4.561 -11.427 1.00 90.06 84 ILE A O 1
ATOM 666 N N . THR A 1 85 ? 10.412 -6.068 -9.966 1.00 87.56 85 THR A N 1
ATOM 667 C CA . THR A 1 85 ? 11.387 -7.108 -10.335 1.00 87.56 85 THR A CA 1
ATOM 668 C C . THR A 1 85 ? 11.192 -7.616 -11.759 1.00 87.56 85 THR A C 1
ATOM 670 O O . THR A 1 85 ? 12.172 -7.817 -12.467 1.00 87.56 85 THR A O 1
ATOM 673 N N . THR A 1 86 ? 9.948 -7.758 -12.223 1.00 85.50 86 THR A N 1
ATOM 674 C CA . THR A 1 86 ? 9.653 -8.210 -13.598 1.00 85.50 86 THR A CA 1
ATOM 675 C C . THR A 1 86 ? 10.096 -7.186 -14.647 1.00 85.50 86 THR A C 1
ATOM 677 O O . THR A 1 86 ? 10.404 -7.546 -15.781 1.00 85.50 86 THR A O 1
ATOM 680 N N . LYS A 1 87 ? 10.133 -5.897 -14.290 1.00 81.19 87 LYS A N 1
ATOM 681 C CA . LYS A 1 87 ? 10.598 -4.819 -15.176 1.00 81.19 87 LYS A CA 1
ATOM 682 C C . LYS A 1 87 ? 12.114 -4.619 -15.147 1.00 81.19 87 LYS A C 1
ATOM 684 O O . LYS A 1 87 ? 12.617 -3.771 -15.882 1.00 81.19 87 LYS A O 1
ATOM 689 N N . ASN A 1 88 ? 12.838 -5.405 -14.355 1.00 77.81 88 ASN A N 1
ATOM 690 C CA . ASN A 1 88 ? 14.288 -5.456 -14.406 1.00 77.81 88 ASN A CA 1
ATOM 691 C C . ASN A 1 88 ? 14.723 -6.436 -15.502 1.00 77.81 88 ASN A C 1
ATOM 693 O O . ASN A 1 88 ? 14.599 -7.650 -15.346 1.00 77.81 88 ASN A O 1
ATOM 697 N N . THR A 1 89 ? 15.191 -5.912 -16.633 1.00 74.25 89 THR A N 1
ATOM 698 C CA . THR A 1 89 ? 15.607 -6.728 -17.784 1.00 74.25 89 THR A CA 1
ATOM 699 C C . THR A 1 89 ? 17.112 -6.636 -17.989 1.00 74.25 89 THR A C 1
ATOM 701 O O . THR A 1 89 ? 17.705 -5.582 -17.785 1.00 74.25 89 THR A O 1
ATOM 704 N N . PHE A 1 90 ? 17.735 -7.727 -18.439 1.00 63.81 90 PHE A N 1
ATOM 705 C CA . PHE A 1 90 ? 19.183 -7.778 -18.671 1.00 63.81 90 PHE A CA 1
ATOM 706 C C . PHE A 1 90 ? 19.664 -6.742 -19.707 1.00 63.81 90 PHE A C 1
ATOM 708 O O . PHE A 1 90 ? 20.754 -6.202 -19.574 1.00 63.81 90 PHE A O 1
ATOM 715 N N . PHE A 1 91 ? 18.831 -6.434 -20.710 1.00 65.69 91 PHE A N 1
ATOM 716 C CA . PHE A 1 91 ? 19.191 -5.553 -21.827 1.00 65.69 91 PHE A CA 1
ATOM 717 C C . PHE A 1 91 ? 18.917 -4.062 -21.584 1.00 65.69 91 PHE A C 1
ATOM 719 O O . PHE A 1 91 ? 19.652 -3.230 -22.102 1.00 65.69 91 PHE A O 1
ATOM 726 N N . PHE A 1 92 ? 17.880 -3.710 -20.814 1.00 69.06 92 PHE A N 1
ATOM 727 C CA . PHE A 1 92 ? 17.493 -2.309 -20.578 1.00 69.06 92 PHE A CA 1
ATOM 728 C C . PHE A 1 92 ? 17.641 -1.862 -19.114 1.00 69.06 92 PHE A C 1
ATOM 730 O O . PHE A 1 92 ? 17.361 -0.709 -18.792 1.00 69.06 92 PHE A O 1
ATOM 737 N N . GLY A 1 93 ? 18.072 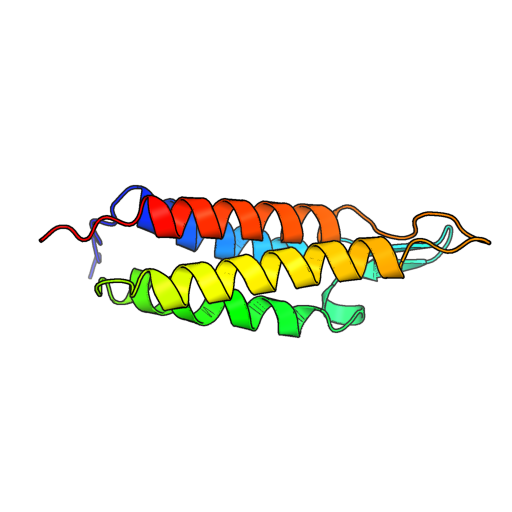-2.752 -18.217 1.00 76.50 93 GLY A N 1
ATOM 738 C CA . GLY A 1 93 ? 18.131 -2.487 -16.782 1.00 76.50 93 GLY A CA 1
ATOM 739 C C . GLY A 1 93 ? 16.743 -2.411 -16.138 1.00 76.50 93 GLY A C 1
ATOM 740 O O . GLY A 1 93 ? 15.768 -2.994 -16.629 1.00 76.50 93 GLY A O 1
ATOM 741 N N . ASN A 1 94 ? 16.657 -1.704 -15.008 1.00 79.62 94 ASN A N 1
ATOM 742 C CA . ASN A 1 94 ? 15.408 -1.515 -14.280 1.00 79.62 94 ASN A CA 1
ATOM 743 C C . ASN A 1 94 ? 14.541 -0.446 -14.955 1.00 79.62 94 ASN A C 1
ATOM 745 O O . ASN A 1 94 ? 14.776 0.750 -14.801 1.00 79.62 94 ASN A O 1
ATOM 749 N N . LEU A 1 95 ? 13.508 -0.898 -15.665 1.00 85.88 95 LEU A N 1
ATOM 750 C CA . LEU A 1 95 ? 12.555 -0.034 -16.361 1.00 85.88 95 LEU A CA 1
ATOM 751 C C . LEU A 1 95 ? 11.433 0.484 -15.452 1.00 85.88 95 LEU A C 1
ATOM 753 O O . LEU A 1 95 ? 10.577 1.242 -15.914 1.00 85.88 95 LEU A O 1
ATOM 757 N N . SER A 1 96 ? 11.378 0.050 -14.188 1.00 85.62 96 SER A N 1
ATOM 758 C CA . SER A 1 96 ? 10.369 0.539 -13.248 1.00 85.62 96 SER A CA 1
ATOM 759 C C . SER A 1 96 ? 10.628 1.998 -12.876 1.00 85.62 96 SER A C 1
ATOM 761 O O . SER A 1 96 ? 11.764 2.448 -12.735 1.00 85.62 96 SER A O 1
ATOM 763 N N . SER A 1 97 ? 9.547 2.755 -12.734 1.00 88.69 97 SER A N 1
ATOM 764 C CA . SER A 1 97 ? 9.592 4.183 -12.437 1.00 88.69 97 SER A CA 1
ATOM 765 C C . SER A 1 97 ? 8.814 4.510 -11.160 1.00 88.69 97 SER A C 1
ATOM 767 O O . SER A 1 97 ? 8.263 3.626 -10.496 1.00 88.69 97 SER A O 1
ATOM 769 N N . ILE A 1 98 ? 8.794 5.792 -10.794 1.00 90.94 98 ILE A N 1
ATOM 770 C CA . ILE A 1 98 ? 8.361 6.304 -9.488 1.00 90.94 98 ILE A CA 1
ATOM 771 C C . ILE A 1 98 ? 6.962 5.821 -9.082 1.00 90.94 98 ILE A C 1
ATOM 773 O O . ILE A 1 98 ? 6.728 5.554 -7.908 1.00 90.94 98 ILE A O 1
ATOM 777 N N . GLY A 1 99 ? 6.046 5.629 -10.034 1.00 91.06 99 GLY A N 1
ATOM 778 C CA . GLY A 1 99 ? 4.687 5.166 -9.769 1.00 91.06 99 GLY A CA 1
ATOM 779 C C . GLY A 1 99 ? 4.645 3.802 -9.081 1.00 91.06 99 GLY A C 1
ATOM 780 O O . GLY A 1 99 ? 3.955 3.660 -8.072 1.00 91.06 99 GLY A O 1
ATOM 781 N N . ALA A 1 100 ? 5.440 2.831 -9.541 1.00 91.81 100 ALA A N 1
ATOM 782 C CA . ALA A 1 100 ? 5.489 1.495 -8.941 1.00 91.81 100 ALA A CA 1
ATOM 783 C C . ALA A 1 100 ? 6.062 1.526 -7.510 1.00 91.81 100 ALA A C 1
ATOM 785 O O . ALA A 1 100 ? 5.568 0.837 -6.612 1.00 91.81 100 ALA A O 1
ATOM 786 N N . TYR A 1 101 ? 7.059 2.383 -7.269 1.00 93.62 101 TYR A N 1
ATOM 787 C CA . TYR A 1 101 ? 7.621 2.600 -5.935 1.00 93.62 101 TYR A CA 1
ATOM 788 C C . TYR A 1 101 ? 6.620 3.284 -4.996 1.00 93.62 101 TYR A C 1
ATOM 790 O O . TYR A 1 101 ? 6.434 2.821 -3.872 1.00 93.62 101 TYR A O 1
ATOM 798 N N . VAL A 1 102 ? 5.913 4.322 -5.460 1.00 95.50 102 VAL A N 1
ATOM 799 C CA . VAL A 1 102 ? 4.866 5.009 -4.678 1.00 95.50 102 VAL A CA 1
ATOM 800 C C . VAL A 1 102 ? 3.709 4.059 -4.361 1.00 95.50 102 VAL A C 1
ATOM 802 O O . VAL A 1 102 ? 3.211 4.076 -3.238 1.00 95.50 102 VAL A O 1
ATOM 805 N N . PHE A 1 103 ? 3.320 3.178 -5.289 1.00 95.69 103 PHE A N 1
ATOM 806 C CA . PHE A 1 103 ? 2.316 2.144 -5.018 1.00 95.69 103 PHE A CA 1
ATOM 807 C C . PHE A 1 103 ? 2.776 1.188 -3.915 1.00 95.69 103 PHE A C 1
ATOM 809 O O . PHE A 1 103 ? 2.048 0.931 -2.953 1.00 95.69 103 PHE A O 1
ATOM 816 N N . THR A 1 104 ? 4.008 0.693 -4.019 1.00 94.94 104 THR A N 1
ATOM 817 C CA . THR A 1 104 ? 4.577 -0.230 -3.030 1.00 94.94 104 THR A CA 1
ATOM 818 C C . THR A 1 104 ? 4.661 0.437 -1.657 1.00 94.94 104 THR A C 1
ATOM 820 O O . THR A 1 104 ? 4.219 -0.135 -0.661 1.00 94.94 104 THR A O 1
ATOM 823 N N . LEU A 1 105 ? 5.114 1.693 -1.608 1.00 96.38 105 LEU A N 1
ATOM 824 C CA . LEU A 1 105 ? 5.143 2.492 -0.387 1.00 96.38 105 LEU A CA 1
ATOM 825 C C . LEU A 1 105 ? 3.736 2.694 0.191 1.00 96.38 105 LEU A C 1
ATOM 827 O O . LEU A 1 105 ? 3.528 2.476 1.382 1.00 96.38 105 LEU A O 1
ATOM 831 N N . SER A 1 106 ? 2.749 3.036 -0.641 1.00 96.31 106 SER A N 1
ATOM 832 C CA . SER A 1 106 ? 1.355 3.184 -0.206 1.00 96.31 106 SER A CA 1
ATOM 833 C C . SER A 1 106 ? 0.777 1.883 0.361 1.00 96.31 106 SER A C 1
ATOM 835 O O . SER A 1 106 ? 0.010 1.923 1.317 1.00 96.31 106 SER A O 1
ATOM 837 N N . SER A 1 107 ? 1.211 0.727 -0.148 1.00 95.81 107 SER A N 1
ATOM 838 C CA . SER A 1 107 ? 0.799 -0.591 0.351 1.00 95.81 107 SER A CA 1
ATOM 839 C C . SER A 1 107 ? 1.392 -0.893 1.735 1.00 95.81 107 SER A C 1
ATOM 841 O O . SER A 1 107 ? 0.718 -1.462 2.593 1.00 95.81 107 SER A O 1
ATOM 843 N N . ILE A 1 108 ? 2.622 -0.443 2.005 1.00 95.81 108 ILE A N 1
ATOM 844 C CA . ILE A 1 108 ? 3.227 -0.507 3.348 1.00 95.81 108 ILE A CA 1
ATOM 845 C C . ILE A 1 108 ? 2.486 0.433 4.308 1.00 95.81 108 ILE A C 1
ATOM 847 O O . ILE A 1 108 ? 2.155 0.039 5.428 1.00 95.81 108 ILE A O 1
ATOM 851 N N . ILE A 1 109 ? 2.173 1.657 3.868 1.00 96.00 109 ILE A N 1
ATOM 852 C CA . ILE A 1 109 ? 1.393 2.621 4.659 1.00 96.00 109 ILE A CA 1
ATOM 853 C C . ILE A 1 109 ? 0.006 2.047 4.980 1.00 96.00 109 ILE A C 1
ATOM 855 O O . ILE A 1 109 ? -0.453 2.180 6.113 1.00 96.00 109 ILE A O 1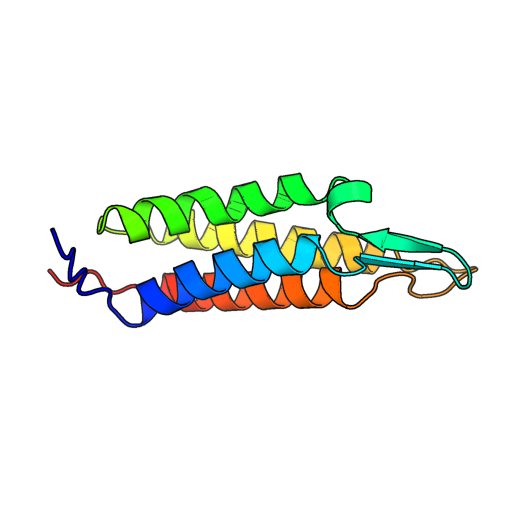
ATOM 859 N N . LEU A 1 110 ? -0.633 1.356 4.031 1.00 95.12 110 LEU A N 1
ATOM 860 C CA . LEU A 1 110 ? -1.900 0.661 4.252 1.00 95.12 110 LEU A CA 1
ATOM 861 C C . LEU A 1 110 ? -1.780 -0.372 5.379 1.00 95.12 110 LEU A C 1
ATOM 863 O O . LEU A 1 110 ? -2.603 -0.365 6.291 1.00 95.12 110 LEU A O 1
ATOM 867 N N . MET A 1 111 ? -0.727 -1.194 5.366 1.00 94.75 111 MET A N 1
ATOM 868 C CA . MET A 1 111 ? -0.476 -2.190 6.413 1.00 94.75 111 MET A CA 1
ATOM 869 C C . MET A 1 111 ? -0.310 -1.546 7.798 1.00 94.75 111 MET A C 1
ATOM 871 O O . MET A 1 111 ? -0.881 -2.019 8.782 1.00 94.75 111 MET A O 1
ATOM 875 N N . VAL A 1 112 ? 0.421 -0.429 7.878 1.00 93.94 112 VAL A N 1
ATOM 876 C CA . VAL A 1 112 ? 0.557 0.360 9.116 1.00 93.94 112 VAL A CA 1
ATOM 877 C C . VAL A 1 112 ? -0.786 0.957 9.541 1.00 93.94 112 VAL A C 1
ATOM 879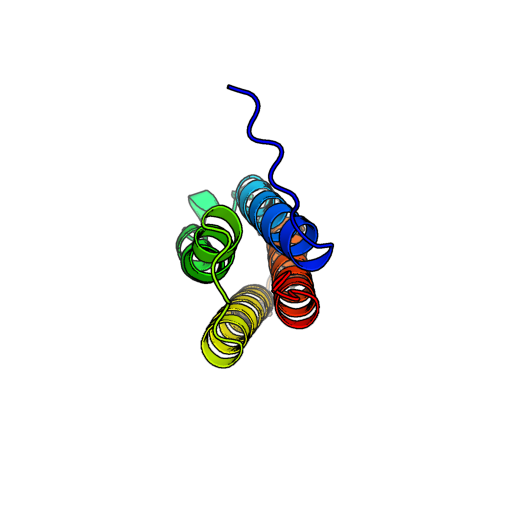 O O . VAL A 1 112 ? -1.101 0.984 10.732 1.00 93.94 112 VAL A O 1
ATOM 882 N N . GLY A 1 113 ? -1.586 1.422 8.582 1.00 92.06 113 GLY A N 1
ATOM 883 C CA . GLY A 1 113 ? -2.928 1.943 8.811 1.00 92.06 113 GLY A CA 1
ATOM 884 C C . GLY A 1 113 ? -3.859 0.893 9.406 1.00 92.06 113 GLY A C 1
ATOM 885 O O . GLY A 1 113 ? -4.509 1.182 10.406 1.00 92.06 113 GLY A O 1
ATOM 886 N N . VAL A 1 114 ? -3.850 -0.325 8.855 1.00 92.19 114 VAL A N 1
ATOM 887 C CA . VAL A 1 114 ? -4.590 -1.486 9.377 1.00 92.19 114 VAL A CA 1
ATOM 888 C C . VAL A 1 114 ? -4.148 -1.814 10.804 1.00 92.19 114 VAL A C 1
ATOM 890 O O . VAL A 1 114 ? -5.000 -1.913 11.678 1.00 92.19 114 VAL A O 1
ATOM 893 N N . TYR A 1 115 ? -2.841 -1.884 11.080 1.00 91.25 115 TYR A N 1
ATOM 894 C CA . TYR A 1 115 ? -2.331 -2.148 12.436 1.00 91.25 115 TYR A CA 1
ATOM 895 C C . TYR A 1 115 ? -2.734 -1.069 13.454 1.00 91.25 115 TYR A C 1
ATOM 897 O O . TYR A 1 115 ? -3.071 -1.357 14.600 1.00 91.25 115 TYR A O 1
ATOM 905 N N . LYS A 1 116 ? -2.694 0.205 13.047 1.00 88.94 116 LYS A N 1
ATOM 906 C CA . LYS A 1 116 ? -3.074 1.336 13.905 1.00 88.94 116 LYS 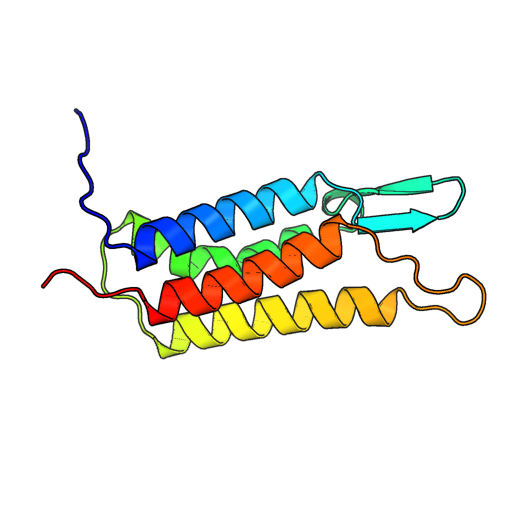A CA 1
ATOM 907 C C . LYS A 1 116 ? -4.579 1.592 13.936 1.00 88.94 116 LYS A C 1
ATOM 909 O O . LYS A 1 116 ? -5.016 2.510 14.642 1.00 88.94 116 LYS A O 1
ATOM 914 N N . TYR A 1 117 ? -5.373 0.840 13.178 1.00 85.75 117 TYR A N 1
ATOM 915 C CA . TYR A 1 117 ? -6.816 1.001 13.147 1.00 85.75 117 TYR A CA 1
ATOM 916 C C . TYR A 1 117 ? -7.420 0.442 14.432 1.00 85.75 117 TYR A C 1
ATOM 918 O O . TYR A 1 117 ? -7.790 -0.722 14.538 1.00 85.75 117 TYR A O 1
ATOM 926 N N . LYS A 1 118 ? -7.523 1.306 15.439 1.00 68.44 118 LYS A N 1
ATOM 927 C CA . LYS A 1 118 ? -8.303 1.029 16.638 1.00 68.44 118 LYS A CA 1
ATOM 928 C C . LYS A 1 118 ? -9.717 1.527 16.404 1.00 68.44 118 LYS A C 1
ATOM 930 O O . LYS A 1 118 ? -9.930 2.722 16.197 1.00 68.44 118 LYS A O 1
ATOM 935 N N . ASN A 1 119 ? -10.677 0.611 16.457 1.00 59.06 119 ASN A N 1
ATOM 936 C CA . ASN A 1 119 ? -12.070 1.006 16.569 1.00 59.06 119 ASN A CA 1
ATOM 937 C C . ASN A 1 119 ? -12.217 1.796 17.874 1.00 59.06 119 ASN A C 1
ATOM 939 O O . ASN A 1 119 ? -11.864 1.281 18.934 1.00 59.06 119 ASN A O 1
ATOM 943 N N . LYS A 1 120 ? -12.736 3.027 17.807 1.00 50.97 120 LYS A N 1
ATOM 944 C CA . LYS A 1 120 ? -13.357 3.637 18.985 1.00 50.97 120 LYS A CA 1
ATOM 945 C C . LYS A 1 120 ? -14.580 2.769 19.295 1.00 50.97 120 LYS A C 1
ATOM 947 O O . LYS A 1 120 ? -15.571 2.835 18.571 1.00 50.97 120 LYS A O 1
ATOM 952 N N . THR A 1 121 ? -14.425 1.830 20.227 1.00 40.59 121 THR A N 1
ATOM 953 C CA . THR A 1 121 ? -15.555 1.256 20.968 1.00 40.59 121 THR A CA 1
ATOM 954 C C . THR A 1 121 ? -16.234 2.357 21.748 1.00 40.59 121 THR A C 1
ATOM 956 O O . THR A 1 121 ? -15.477 3.151 22.353 1.00 40.59 121 THR A O 1
#